Protein AF-A0A535WUE4-F1 (afdb_monomer_lite)

pLDDT: mean 91.75, std 12.82, range [36.88, 97.88]

Structure (mmCIF, N/CA/C/O backbone):
data_AF-A0A535WUE4-F1
#
_entry.id   AF-A0A535WUE4-F1
#
loop_
_atom_site.group_PDB
_atom_site.id
_atom_site.type_symbol
_atom_site.label_atom_id
_atom_site.label_alt_id
_atom_site.label_comp_id
_atom_site.label_asym_id
_atom_site.label_entity_id
_atom_site.label_seq_id
_atom_site.pdbx_PDB_ins_code
_atom_site.Cartn_x
_atom_site.Cartn_y
_atom_site.Cartn_z
_atom_site.occupancy
_atom_site.B_iso_or_equiv
_atom_site.auth_seq_id
_atom_site.auth_comp_id
_atom_site.auth_asym_id
_atom_site.auth_atom_id
_atom_site.pdbx_PDB_model_num
ATOM 1 N N . MET A 1 1 ? -7.561 12.879 6.831 1.00 89.00 1 MET A N 1
ATOM 2 C CA . MET A 1 1 ? -8.129 14.214 6.552 1.00 89.00 1 MET A CA 1
ATOM 3 C C . MET A 1 1 ? -9.527 14.230 7.114 1.00 89.00 1 MET A C 1
ATOM 5 O O . MET A 1 1 ? -10.294 13.321 6.825 1.00 89.00 1 MET A O 1
ATOM 9 N N . ASP A 1 2 ? -9.846 15.233 7.913 1.00 92.62 2 ASP A N 1
ATOM 10 C CA . ASP A 1 2 ? -11.214 15.489 8.331 1.00 92.62 2 ASP A CA 1
ATOM 11 C C . ASP A 1 2 ? -11.934 16.196 7.176 1.00 92.62 2 ASP A C 1
ATOM 13 O O . ASP A 1 2 ? -11.526 17.277 6.748 1.00 92.62 2 ASP A O 1
ATOM 17 N N . LEU A 1 3 ? -12.970 15.562 6.625 1.00 94.75 3 LEU A N 1
ATOM 18 C CA . LEU A 1 3 ? -13.687 16.082 5.455 1.00 94.75 3 LEU A CA 1
ATOM 19 C C . LEU A 1 3 ? -14.654 17.227 5.796 1.00 94.75 3 LEU A C 1
ATOM 21 O O . LEU A 1 3 ? -15.087 17.935 4.890 1.00 94.75 3 LEU A O 1
ATOM 25 N N . GLN A 1 4 ? -14.996 17.427 7.072 1.00 96.88 4 GLN A N 1
ATOM 26 C CA . GLN A 1 4 ? -15.867 18.524 7.506 1.00 96.88 4 GLN A CA 1
ATOM 27 C C . GLN A 1 4 ? -15.081 19.832 7.624 1.00 96.88 4 GLN A C 1
ATOM 29 O O . GLN A 1 4 ? -15.542 20.890 7.204 1.00 96.88 4 GLN A O 1
ATOM 34 N N . THR A 1 5 ? -13.878 19.748 8.184 1.00 97.06 5 THR A N 1
ATOM 35 C CA . THR A 1 5 ? -12.977 20.877 8.444 1.00 97.06 5 THR A CA 1
ATOM 36 C C . THR A 1 5 ? -11.901 21.034 7.372 1.00 97.06 5 THR A C 1
ATOM 38 O O . THR A 1 5 ? -11.124 21.984 7.424 1.00 97.06 5 THR A O 1
ATOM 41 N N . MET A 1 6 ? -11.830 20.103 6.414 1.00 96.25 6 MET A N 1
ATOM 42 C CA . MET A 1 6 ? -10.798 20.025 5.374 1.00 96.25 6 MET A CA 1
ATOM 43 C C . MET A 1 6 ? -9.364 20.026 5.934 1.00 96.25 6 MET A C 1
ATOM 45 O O . MET A 1 6 ? -8.429 20.496 5.287 1.00 96.25 6 MET A O 1
ATOM 49 N N . SER A 1 7 ? -9.179 19.506 7.148 1.00 96.06 7 SER A N 1
ATOM 50 C CA . SER A 1 7 ? -7.900 19.555 7.860 1.00 96.06 7 SER A CA 1
ATOM 51 C C . SER A 1 7 ? -7.155 18.224 7.788 1.00 96.06 7 SER A C 1
ATOM 53 O O . SER A 1 7 ? -7.748 17.142 7.850 1.00 96.06 7 SER A O 1
ATOM 55 N N . ILE A 1 8 ? -5.828 18.283 7.661 1.00 95.50 8 ILE A N 1
ATOM 56 C CA . ILE A 1 8 ? -4.973 17.094 7.750 1.00 95.50 8 ILE A CA 1
ATOM 57 C C . ILE A 1 8 ? -4.983 16.605 9.202 1.00 95.50 8 ILE A C 1
ATOM 59 O O . ILE A 1 8 ? -4.695 17.368 10.118 1.00 95.50 8 ILE A O 1
ATOM 63 N N . THR A 1 9 ? -5.324 15.332 9.395 1.00 94.31 9 THR A N 1
ATOM 64 C CA . THR A 1 9 ? -5.408 14.685 10.715 1.00 94.31 9 THR A CA 1
ATOM 65 C C . THR A 1 9 ? -4.163 13.867 11.042 1.00 94.31 9 THR A C 1
ATOM 67 O O . THR A 1 9 ? -3.817 13.717 12.206 1.00 94.31 9 THR A O 1
ATOM 70 N N . GLU A 1 10 ? -3.491 13.340 10.017 1.00 95.19 10 GLU A N 1
ATOM 71 C CA . GLU A 1 10 ? -2.294 12.513 10.137 1.00 95.19 10 GLU A CA 1
ATOM 72 C C . GLU A 1 10 ? -1.541 12.502 8.798 1.00 95.19 10 GLU A C 1
ATOM 74 O O . GLU A 1 10 ? -2.155 12.708 7.745 1.00 95.19 10 GLU A O 1
ATOM 79 N N . SER A 1 11 ? -0.233 12.240 8.845 1.00 95.50 11 SER A N 1
ATOM 80 C CA . SER A 1 11 ? 0.638 12.073 7.679 1.00 95.50 11 SER A CA 1
ATOM 81 C C . SER A 1 11 ? 1.531 10.850 7.875 1.00 95.50 11 SER A C 1
ATOM 83 O O . SER A 1 11 ? 2.124 10.692 8.940 1.00 95.50 11 SER A O 1
ATOM 85 N N . HIS A 1 12 ? 1.670 10.031 6.831 1.00 96.06 12 HIS A N 1
ATOM 86 C CA . HIS A 1 12 ? 2.501 8.822 6.825 1.00 96.06 12 HIS A CA 1
ATOM 87 C C . HIS A 1 12 ? 3.469 8.845 5.647 1.00 96.06 12 HIS A C 1
ATOM 89 O O . HIS A 1 12 ? 3.121 9.338 4.574 1.00 96.06 12 HIS A O 1
ATOM 95 N N . ASP A 1 13 ? 4.664 8.285 5.837 1.00 95.94 13 ASP A N 1
ATOM 96 C CA . ASP A 1 13 ? 5.579 8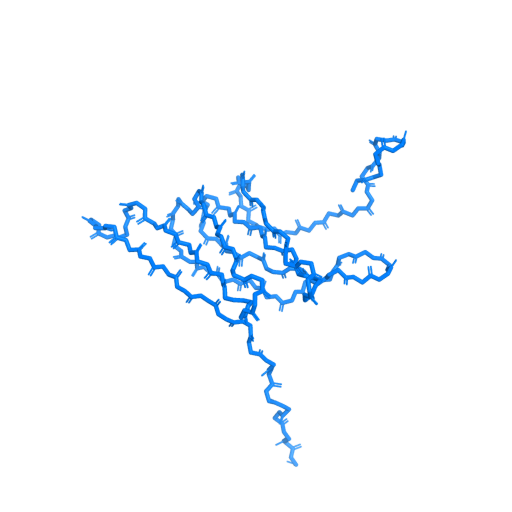.016 4.728 1.00 95.94 13 ASP A CA 1
ATOM 97 C C . ASP A 1 13 ? 5.118 6.760 3.977 1.00 95.94 13 ASP A C 1
ATOM 99 O O . ASP A 1 13 ? 5.030 5.665 4.538 1.00 95.94 13 ASP A O 1
ATOM 103 N N . VAL A 1 14 ? 4.784 6.936 2.702 1.00 96.12 14 VAL A N 1
ATOM 104 C CA . VAL A 1 14 ? 4.257 5.887 1.822 1.00 96.12 14 VAL A CA 1
ATOM 105 C C . VAL A 1 14 ? 5.061 5.755 0.527 1.00 96.12 14 VAL A C 1
ATOM 107 O O . VAL A 1 14 ? 4.632 5.063 -0.388 1.00 96.12 14 VAL A O 1
ATOM 110 N N . GLY A 1 15 ? 6.229 6.398 0.440 1.00 94.50 15 GLY A N 1
ATOM 111 C CA . GLY A 1 15 ? 6.986 6.533 -0.804 1.00 94.50 15 GLY A CA 1
ATOM 112 C C . GLY A 1 15 ? 6.691 7.828 -1.565 1.00 94.50 15 GLY A C 1
ATOM 113 O O . GLY A 1 15 ? 6.012 8.735 -1.082 1.00 94.50 15 GLY A O 1
ATOM 114 N N . THR A 1 16 ? 7.257 7.939 -2.766 1.00 95.06 16 THR A N 1
ATOM 115 C CA . THR A 1 16 ? 7.191 9.149 -3.592 1.00 95.06 16 THR A CA 1
ATOM 116 C C . THR A 1 16 ? 6.198 8.973 -4.726 1.00 95.06 16 THR A C 1
ATOM 118 O O . THR A 1 16 ? 6.247 7.968 -5.430 1.00 95.06 16 THR A O 1
ATOM 121 N N . VAL A 1 17 ? 5.383 10.002 -4.958 1.00 94.19 17 VAL A N 1
ATOM 122 C CA . VAL A 1 17 ? 4.301 9.974 -5.954 1.00 94.19 17 VAL A CA 1
ATOM 123 C C . VAL A 1 17 ? 3.310 8.827 -5.663 1.00 94.19 17 VAL A C 1
ATOM 125 O O . VAL A 1 17 ? 3.145 7.931 -6.484 1.00 94.19 17 VAL A O 1
ATOM 128 N N . PRO A 1 18 ? 2.686 8.789 -4.466 1.00 94.94 18 PRO A N 1
ATOM 129 C CA . PRO A 1 18 ? 1.569 7.885 -4.222 1.00 94.94 18 PRO A CA 1
ATOM 130 C C . PRO A 1 18 ? 0.348 8.344 -5.024 1.00 94.94 18 PRO A C 1
ATOM 132 O O . PRO A 1 18 ? -0.078 9.495 -4.910 1.00 94.94 18 PRO A O 1
ATOM 135 N N . ASP A 1 19 ? -0.218 7.446 -5.820 1.00 94.31 19 ASP A N 1
ATOM 136 C CA . ASP A 1 19 ? -1.323 7.742 -6.736 1.00 94.31 19 ASP A CA 1
ATOM 137 C C . ASP A 1 19 ? -2.491 6.749 -6.630 1.00 94.31 19 ASP A C 1
ATOM 139 O O . ASP A 1 19 ? -3.592 7.043 -7.101 1.00 94.31 19 ASP A O 1
ATOM 143 N N . VAL A 1 20 ? -2.298 5.616 -5.947 1.00 94.31 20 VAL A N 1
ATOM 144 C CA . VAL A 1 20 ? -3.342 4.610 -5.729 1.00 94.31 20 VAL A CA 1
ATOM 145 C C . VAL A 1 20 ? -3.472 4.238 -4.258 1.00 94.31 20 VAL A C 1
ATOM 147 O O . VAL A 1 20 ? -2.492 3.999 -3.552 1.00 94.31 20 VAL A O 1
ATOM 150 N N . LEU A 1 21 ? -4.724 4.125 -3.814 1.00 95.38 21 LEU A N 1
ATOM 151 C CA . LEU A 1 21 ? -5.094 3.594 -2.510 1.00 95.38 21 LEU A CA 1
ATOM 152 C C . LEU A 1 21 ? -6.241 2.588 -2.631 1.00 95.38 21 LEU A C 1
ATOM 154 O O . LEU A 1 21 ? -7.105 2.720 -3.499 1.00 95.38 21 LEU A O 1
ATOM 158 N N . VAL A 1 22 ? -6.265 1.602 -1.738 1.00 97.19 22 VAL A N 1
ATOM 159 C CA . VAL A 1 22 ? -7.366 0.641 -1.592 1.00 97.19 22 VAL A CA 1
ATOM 160 C C . VAL A 1 22 ? -7.539 0.272 -0.123 1.00 97.19 22 VAL A C 1
ATOM 162 O O . VAL A 1 22 ? -6.561 0.091 0.599 1.00 97.19 22 VAL A O 1
ATOM 165 N N . PHE A 1 23 ? -8.788 0.174 0.329 1.00 97.56 23 PHE A N 1
ATOM 166 C CA . PHE A 1 23 ? -9.120 -0.138 1.717 1.00 97.56 23 PHE A CA 1
ATOM 167 C C . PHE A 1 23 ? -9.794 -1.511 1.826 1.00 97.56 23 PHE A C 1
ATOM 169 O O . PHE A 1 23 ? -10.877 -1.719 1.280 1.00 97.56 23 PHE A O 1
ATOM 176 N N . ASP A 1 24 ? -9.160 -2.436 2.548 1.00 97.62 24 ASP A N 1
ATOM 177 C CA . ASP A 1 24 ? -9.734 -3.715 2.972 1.00 97.62 24 ASP A CA 1
ATOM 178 C C . ASP A 1 24 ? -10.532 -3.498 4.263 1.00 97.62 24 ASP A C 1
ATOM 180 O O . ASP A 1 24 ? -9.981 -3.537 5.366 1.00 97.62 24 ASP A O 1
ATOM 184 N N . ALA A 1 25 ? -11.833 -3.232 4.128 1.00 96.94 25 ALA A N 1
ATOM 185 C CA . ALA A 1 25 ? -12.703 -2.938 5.266 1.00 96.94 25 ALA A CA 1
ATOM 186 C C . ALA A 1 25 ? -12.828 -4.101 6.277 1.00 96.94 25 ALA A C 1
ATOM 188 O O . ALA A 1 25 ? -12.713 -3.829 7.473 1.00 96.94 25 ALA A O 1
ATOM 189 N N . PRO A 1 26 ? -13.006 -5.378 5.867 1.00 96.44 26 PRO A N 1
ATOM 190 C CA . PRO A 1 26 ? -12.999 -6.511 6.797 1.00 96.44 26 PRO A CA 1
ATOM 191 C C . PRO A 1 26 ? -11.766 -6.590 7.704 1.00 96.44 26 PRO A C 1
ATOM 193 O O . PRO A 1 26 ? -11.896 -6.949 8.875 1.00 96.44 26 PRO A O 1
ATOM 196 N N . ARG A 1 27 ? -10.579 -6.251 7.184 1.00 96.38 27 ARG A N 1
ATOM 197 C CA . ARG A 1 27 ? -9.320 -6.266 7.956 1.00 96.38 27 ARG A CA 1
ATOM 198 C C . ARG A 1 27 ? -8.933 -4.905 8.521 1.00 96.38 27 ARG A C 1
ATOM 200 O O . ARG A 1 27 ? -7.973 -4.841 9.283 1.00 96.38 27 ARG A O 1
ATOM 207 N N . ARG A 1 28 ? -9.663 -3.844 8.164 1.00 97.50 28 ARG A N 1
ATOM 208 C CA . ARG A 1 28 ? -9.339 -2.445 8.472 1.00 97.50 28 ARG A CA 1
ATOM 209 C C . ARG A 1 28 ? -7.915 -2.090 8.032 1.00 97.50 28 ARG A C 1
ATOM 211 O O . ARG A 1 28 ? -7.148 -1.522 8.797 1.00 97.50 28 ARG A O 1
ATOM 218 N N . VAL A 1 29 ? -7.535 -2.449 6.803 1.00 97.81 29 VAL A N 1
ATOM 219 C CA . VAL A 1 29 ? -6.194 -2.156 6.261 1.00 97.81 29 VAL A CA 1
ATOM 220 C C . VAL A 1 29 ? -6.291 -1.251 5.041 1.00 97.81 29 VAL A C 1
ATOM 222 O O . VAL A 1 29 ? -6.953 -1.576 4.059 1.00 97.81 29 VAL A O 1
ATOM 225 N N . LEU A 1 30 ? -5.581 -0.128 5.081 1.00 97.44 30 LEU A N 1
ATOM 226 C CA . LEU A 1 30 ? -5.354 0.755 3.946 1.00 97.44 30 LEU A CA 1
ATOM 227 C C . LEU A 1 30 ? -4.034 0.387 3.269 1.00 97.44 30 LEU A C 1
ATOM 229 O O . LEU A 1 30 ? -2.969 0.488 3.877 1.00 97.44 30 LEU A O 1
ATOM 233 N N . PHE A 1 31 ? -4.098 0.011 1.999 1.00 97.81 31 PHE A N 1
ATOM 234 C CA . PHE A 1 31 ? -2.927 -0.127 1.145 1.00 97.81 31 PHE A CA 1
ATOM 235 C C . PHE A 1 31 ? -2.744 1.139 0.309 1.00 97.81 31 PHE A C 1
ATOM 237 O O . PHE A 1 31 ? -3.702 1.641 -0.280 1.00 97.81 31 PHE A O 1
ATOM 244 N N . VAL A 1 32 ? -1.511 1.631 0.236 1.00 97.44 32 VAL A N 1
ATOM 245 C CA . VAL A 1 32 ? -1.106 2.770 -0.593 1.00 97.44 32 VAL A CA 1
ATOM 246 C C . VAL A 1 32 ? 0.057 2.329 -1.466 1.00 97.44 32 VAL A C 1
ATOM 248 O O . VAL A 1 32 ? 1.072 1.866 -0.943 1.00 97.44 32 VAL A O 1
ATOM 251 N N . ALA A 1 33 ? -0.099 2.443 -2.781 1.00 96.62 33 ALA A N 1
ATOM 252 C CA . ALA A 1 33 ? 0.962 2.171 -3.740 1.00 96.62 33 ALA A CA 1
ATOM 253 C C . ALA A 1 33 ? 1.585 3.490 -4.207 1.00 96.62 33 ALA A C 1
ATOM 255 O O . ALA A 1 33 ? 0.881 4.485 -4.397 1.00 96.62 33 ALA A O 1
ATOM 256 N N . ALA A 1 34 ? 2.904 3.489 -4.373 1.00 95.25 34 ALA A N 1
ATOM 257 C CA . ALA A 1 34 ? 3.640 4.627 -4.898 1.00 95.25 34 ALA A CA 1
ATOM 258 C C . ALA A 1 34 ? 4.436 4.249 -6.146 1.00 95.25 34 ALA A C 1
ATOM 260 O O . ALA A 1 34 ? 4.945 3.132 -6.272 1.00 95.25 34 ALA A O 1
ATOM 261 N N . GLU A 1 35 ? 4.584 5.201 -7.067 1.00 91.44 35 GLU A N 1
ATOM 262 C CA . GLU A 1 35 ? 5.246 4.966 -8.355 1.00 91.44 35 GLU A CA 1
ATOM 263 C C . GLU A 1 35 ? 6.713 4.549 -8.209 1.00 91.44 35 GLU A C 1
ATOM 265 O O . GLU A 1 35 ? 7.228 3.778 -9.024 1.00 91.44 35 GLU A O 1
ATOM 270 N N . ASN A 1 36 ? 7.395 4.996 -7.147 1.00 92.62 36 ASN A N 1
ATOM 271 C CA . ASN A 1 36 ? 8.764 4.561 -6.858 1.00 92.62 36 ASN A CA 1
ATOM 272 C C . ASN A 1 36 ? 8.866 3.121 -6.332 1.00 92.62 36 ASN A C 1
ATOM 274 O O . ASN A 1 36 ? 9.972 2.659 -6.061 1.00 92.62 36 ASN A O 1
ATOM 278 N N . GLY A 1 37 ? 7.737 2.426 -6.210 1.00 92.62 37 GLY A N 1
ATOM 279 C CA . GLY A 1 37 ? 7.638 0.992 -6.000 1.00 92.62 37 GLY A CA 1
ATOM 280 C C . GLY A 1 37 ? 7.184 0.468 -4.637 1.00 92.62 37 GLY A C 1
ATOM 281 O O . GLY A 1 37 ? 6.776 -0.691 -4.606 1.00 92.62 37 GLY A O 1
ATOM 282 N N . PRO A 1 38 ? 7.186 1.202 -3.508 1.00 96.12 38 PRO A N 1
ATOM 283 C CA . PRO A 1 38 ? 6.665 0.647 -2.270 1.00 96.12 38 PRO A CA 1
ATOM 284 C C . PRO A 1 38 ? 5.135 0.510 -2.311 1.00 96.12 38 PRO A C 1
ATOM 286 O O . PRO A 1 38 ? 4.412 1.407 -2.742 1.00 96.12 38 PRO A O 1
ATOM 289 N N . LEU A 1 39 ? 4.654 -0.614 -1.784 1.00 97.25 39 LEU A N 1
ATOM 290 C CA . LEU A 1 39 ? 3.296 -0.798 -1.289 1.00 97.25 39 LEU A CA 1
ATOM 291 C C . LEU A 1 39 ? 3.337 -0.705 0.242 1.00 97.25 39 LEU A C 1
ATOM 293 O O . LEU A 1 39 ? 3.953 -1.548 0.906 1.00 97.25 39 LEU A O 1
ATOM 297 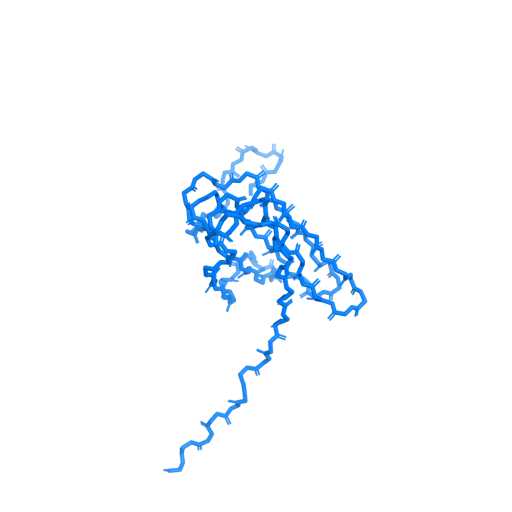N N . THR A 1 40 ? 2.688 0.310 0.804 1.00 97.50 40 THR A N 1
ATOM 298 C CA . THR A 1 40 ? 2.544 0.500 2.252 1.00 97.50 40 THR A CA 1
ATOM 299 C C . THR A 1 40 ? 1.184 -0.004 2.713 1.00 97.50 40 THR A C 1
ATOM 301 O O . THR A 1 40 ? 0.164 0.387 2.160 1.00 97.50 40 THR A O 1
ATOM 304 N N . ALA A 1 41 ? 1.166 -0.830 3.756 1.00 97.62 41 ALA A N 1
ATOM 305 C CA . ALA A 1 41 ? -0.030 -1.232 4.482 1.00 97.62 41 ALA A CA 1
ATOM 306 C C . ALA A 1 41 ? -0.104 -0.476 5.816 1.00 97.62 41 ALA A C 1
ATOM 308 O O . ALA A 1 41 ? 0.843 -0.499 6.611 1.00 97.62 41 ALA A O 1
ATOM 309 N N . LEU A 1 42 ? -1.241 0.165 6.070 1.00 97.69 42 LEU A N 1
ATOM 310 C CA . LEU A 1 42 ? -1.566 0.882 7.297 1.00 97.69 42 LEU A CA 1
ATOM 311 C C . LEU A 1 42 ? -2.809 0.236 7.921 1.00 97.69 42 LEU A C 1
ATOM 313 O O . LEU A 1 42 ? -3.819 0.064 7.246 1.00 97.69 42 LEU A O 1
ATOM 317 N N . SER A 1 43 ? -2.745 -0.121 9.198 1.00 97.44 43 SER A N 1
ATOM 318 C CA . SER A 1 43 ? -3.901 -0.586 9.966 1.00 97.44 43 SER A CA 1
ATOM 319 C C . SER A 1 43 ? -4.728 0.610 10.430 1.00 97.44 43 SER A C 1
ATOM 321 O O . SER A 1 43 ? -4.180 1.543 11.012 1.00 97.44 43 SER A O 1
ATOM 323 N N . GLU A 1 44 ? -6.031 0.596 10.181 1.00 97.50 44 GLU A N 1
ATOM 324 C CA . GLU A 1 44 ? -6.976 1.555 10.739 1.00 97.50 44 GLU A CA 1
ATOM 325 C C . GLU A 1 44 ? -7.397 1.103 12.141 1.00 97.50 44 GLU A C 1
ATOM 327 O O . GLU A 1 44 ? -7.923 0.009 12.356 1.00 97.50 44 GLU A O 1
ATOM 332 N N . THR A 1 45 ? -7.169 1.984 13.107 1.00 95.62 45 THR A N 1
ATOM 333 C CA . THR A 1 45 ? -7.637 1.874 14.483 1.00 95.62 45 THR A CA 1
ATOM 334 C C . THR A 1 45 ? -8.666 2.965 14.754 1.00 95.62 45 THR A C 1
ATOM 336 O O . THR A 1 45 ? -8.868 3.876 13.952 1.00 95.62 45 THR A O 1
ATOM 339 N N . ASP A 1 46 ? -9.314 2.909 15.912 1.00 93.81 46 ASP A N 1
ATOM 340 C CA . ASP A 1 46 ? -10.319 3.914 16.283 1.00 93.81 46 ASP 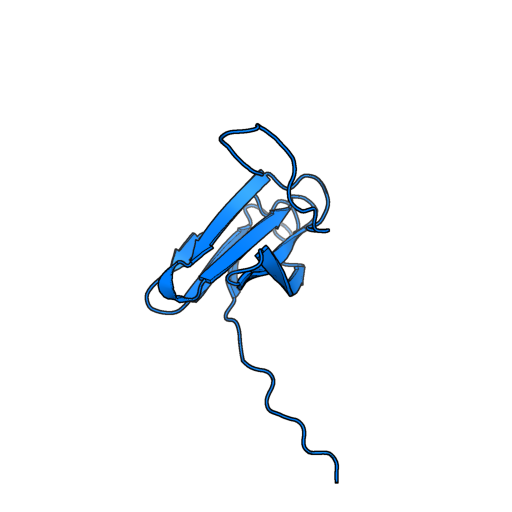A CA 1
ATOM 341 C C . ASP A 1 46 ? -9.715 5.323 16.472 1.00 93.81 46 ASP A C 1
ATOM 343 O O . ASP A 1 46 ? -10.429 6.319 16.401 1.00 93.81 46 ASP A O 1
ATOM 347 N N . ASP A 1 47 ? -8.389 5.400 16.638 1.00 92.50 47 ASP A N 1
ATOM 348 C CA . ASP A 1 47 ? -7.625 6.637 16.838 1.00 92.50 47 ASP A CA 1
ATOM 349 C C . ASP A 1 47 ? -6.865 7.119 15.583 1.00 92.50 47 ASP A C 1
ATOM 351 O O . ASP A 1 47 ? -6.171 8.135 15.651 1.00 92.50 47 ASP A O 1
ATOM 355 N N . GLY A 1 48 ? -6.931 6.402 14.452 1.00 94.50 48 GLY A N 1
ATOM 356 C CA . GLY A 1 48 ? -6.225 6.778 13.219 1.00 94.50 48 GLY A CA 1
ATOM 357 C C . GLY A 1 48 ? -5.546 5.612 12.503 1.00 94.50 48 GLY A C 1
ATOM 358 O O . GLY A 1 48 ? -5.990 4.471 12.593 1.00 94.50 48 GLY A O 1
ATOM 359 N N . LEU A 1 49 ? -4.475 5.890 11.756 1.00 96.62 49 LEU A N 1
ATOM 360 C CA . LEU A 1 49 ? -3.747 4.880 10.987 1.00 96.62 49 LEU A CA 1
ATOM 361 C C . LEU A 1 49 ? -2.429 4.505 11.679 1.00 96.62 49 LEU A C 1
ATOM 363 O O . LEU A 1 49 ? -1.714 5.337 12.229 1.00 96.62 49 LEU A O 1
ATOM 367 N N . ARG A 1 50 ? -2.065 3.225 11.632 1.00 96.44 50 ARG A N 1
ATOM 368 C CA . ARG A 1 50 ? -0.813 2.695 12.185 1.00 96.44 50 ARG A CA 1
ATOM 369 C C . ARG A 1 50 ? -0.026 1.959 11.104 1.00 96.44 50 ARG A C 1
ATOM 371 O O . ARG A 1 50 ? -0.597 1.087 10.453 1.00 96.44 50 ARG A O 1
ATOM 378 N N . PRO A 1 51 ? 1.274 2.241 10.919 1.00 95.75 51 PRO A N 1
ATOM 379 C CA . PRO A 1 51 ? 2.102 1.476 9.995 1.00 95.75 51 PRO A CA 1
ATOM 380 C C . PRO A 1 51 ? 2.089 -0.016 10.330 1.00 95.75 51 PRO A C 1
ATOM 382 O O . PRO A 1 51 ? 2.355 -0.398 11.468 1.00 95.75 51 PRO A O 1
ATOM 385 N N . LEU A 1 52 ? 1.779 -0.850 9.337 1.00 95.75 52 LEU A N 1
ATOM 386 C CA . LEU A 1 52 ? 1.744 -2.304 9.483 1.00 95.75 52 LEU A CA 1
ATOM 387 C C . LEU A 1 52 ? 2.900 -2.963 8.729 1.00 95.75 52 LEU A C 1
ATOM 389 O O . LEU A 1 52 ? 3.618 -3.793 9.282 1.00 95.75 52 LEU A O 1
ATOM 393 N N . ALA A 1 53 ? 3.088 -2.592 7.465 1.00 95.94 53 ALA A N 1
ATOM 394 C CA . ALA A 1 53 ? 4.173 -3.093 6.633 1.00 95.94 53 ALA A CA 1
ATOM 395 C C . ALA A 1 53 ? 4.455 -2.139 5.471 1.00 95.94 53 ALA A C 1
ATOM 397 O O . ALA A 1 53 ? 3.579 -1.403 5.030 1.00 95.94 53 ALA A O 1
ATOM 398 N N . GLN A 1 54 ? 5.665 -2.208 4.926 1.00 96.12 54 GLN A N 1
ATOM 399 C CA . GLN A 1 54 ? 6.011 -1.581 3.656 1.00 96.12 54 GLN A CA 1
ATOM 400 C C . GLN A 1 54 ? 6.930 -2.526 2.888 1.00 96.12 54 GLN A C 1
ATOM 402 O O . GLN A 1 54 ? 7.875 -3.086 3.455 1.00 96.12 54 GLN A O 1
ATOM 407 N N . ARG A 1 55 ? 6.631 -2.756 1.611 1.00 95.94 55 ARG A N 1
ATOM 408 C CA . ARG A 1 55 ? 7.410 -3.644 0.743 1.00 95.94 55 ARG A CA 1
ATOM 409 C C . ARG A 1 55 ? 7.573 -3.019 -0.629 1.00 95.94 55 ARG A C 1
ATOM 411 O O . ARG A 1 55 ? 6.596 -2.555 -1.196 1.00 95.94 55 ARG A O 1
ATOM 418 N N . ASP A 1 56 ? 8.790 -3.051 -1.159 1.00 95.81 56 ASP A N 1
ATOM 419 C CA . ASP A 1 56 ? 9.032 -2.724 -2.563 1.00 95.81 56 ASP A CA 1
ATOM 420 C C . ASP A 1 56 ? 8.432 -3.828 -3.441 1.00 95.81 56 ASP A C 1
ATOM 422 O O . ASP A 1 56 ? 8.853 -4.989 -3.380 1.00 95.81 56 ASP A O 1
ATOM 426 N N . VAL A 1 57 ? 7.401 -3.475 -4.204 1.00 95.62 57 VAL A N 1
ATOM 427 C CA . VAL A 1 57 ? 6.732 -4.376 -5.146 1.00 95.62 57 VAL A CA 1
ATOM 428 C C . VAL A 1 57 ? 7.287 -4.232 -6.561 1.00 95.62 57 VAL A C 1
ATOM 430 O O . VAL A 1 57 ? 7.061 -5.125 -7.377 1.00 95.62 57 VAL A O 1
ATOM 433 N N . GLY A 1 58 ? 8.086 -3.197 -6.827 1.00 94.62 58 GLY A N 1
ATOM 434 C CA . GLY A 1 58 ? 8.668 -2.872 -8.124 1.00 94.62 58 GLY A CA 1
ATOM 435 C C . GLY A 1 58 ? 8.170 -1.534 -8.683 1.00 94.62 58 GLY A C 1
ATOM 436 O O . GLY A 1 58 ? 7.147 -1.018 -8.243 1.00 94.62 58 GLY A O 1
ATOM 437 N N . PRO A 1 59 ? 8.878 -0.965 -9.672 1.00 92.69 59 PRO A N 1
ATOM 438 C CA . PRO A 1 59 ? 8.599 0.375 -10.185 1.00 92.69 59 PRO A CA 1
ATOM 439 C C . PRO A 1 59 ? 7.233 0.473 -10.873 1.00 92.69 59 PRO A C 1
ATOM 441 O O . PRO A 1 59 ? 6.759 -0.499 -11.465 1.00 92.69 59 PRO A O 1
ATOM 444 N N . ASN A 1 60 ? 6.668 1.684 -10.895 1.00 90.25 60 ASN A N 1
ATOM 445 C CA . ASN A 1 60 ? 5.416 2.019 -11.581 1.00 90.25 60 ASN A CA 1
ATOM 446 C C . ASN A 1 60 ? 4.228 1.163 -11.104 1.00 90.25 60 ASN A C 1
ATOM 448 O O . ASN A 1 60 ? 3.448 0.655 -11.914 1.00 90.25 60 ASN A O 1
ATOM 452 N N . ALA A 1 61 ? 4.099 0.986 -9.787 1.00 88.88 61 ALA A N 1
ATOM 453 C CA . ALA A 1 61 ? 2.993 0.275 -9.148 1.00 88.88 61 ALA A CA 1
ATOM 454 C C . ALA A 1 61 ? 1.683 1.100 -9.160 1.00 88.88 61 ALA A C 1
ATOM 456 O O . ALA A 1 61 ? 1.102 1.379 -8.120 1.00 88.88 61 ALA A O 1
ATOM 457 N N . HIS A 1 62 ? 1.198 1.466 -10.349 1.00 89.88 62 HIS A N 1
ATOM 458 C CA . HIS A 1 62 ? 0.024 2.330 -10.573 1.00 89.88 62 HIS A CA 1
ATOM 459 C C . HIS A 1 62 ? -1.335 1.646 -10.361 1.00 89.88 62 HIS A C 1
ATOM 461 O O . HIS A 1 62 ? -2.370 2.128 -10.824 1.00 89.88 62 HIS A O 1
ATOM 467 N N . ALA A 1 63 ? -1.362 0.462 -9.764 1.00 92.00 63 ALA A N 1
ATOM 468 C CA . ALA A 1 63 ? -2.599 -0.253 -9.509 1.00 92.00 63 ALA A CA 1
ATOM 469 C C . ALA A 1 63 ? -2.410 -1.224 -8.353 1.00 92.00 63 ALA A C 1
ATOM 471 O O . ALA A 1 63 ? -1.404 -1.925 -8.258 1.00 92.00 63 ALA A O 1
ATOM 472 N N . VAL A 1 64 ? -3.430 -1.308 -7.509 1.00 95.75 64 VAL A N 1
ATOM 473 C CA . VAL A 1 64 ? -3.550 -2.342 -6.492 1.00 95.75 64 VAL A CA 1
ATOM 474 C C . VAL A 1 64 ? -5.020 -2.721 -6.357 1.00 95.75 64 VAL A C 1
ATOM 476 O O . VAL A 1 64 ? -5.901 -1.862 -6.375 1.00 95.75 64 VAL A O 1
ATOM 479 N N . ALA A 1 65 ? -5.283 -4.016 -6.246 1.00 97.12 65 ALA A N 1
ATOM 480 C CA . ALA A 1 65 ? -6.588 -4.559 -5.89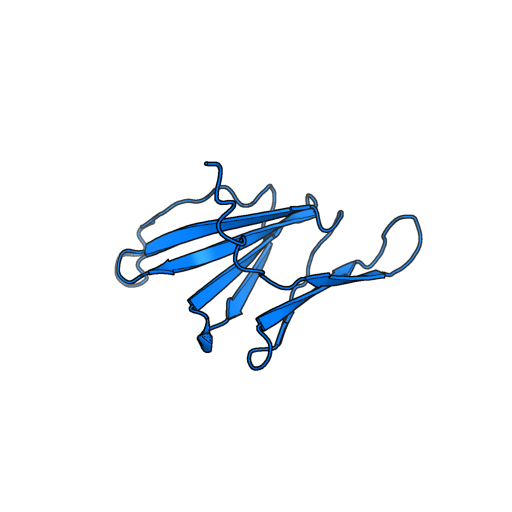8 1.00 97.12 65 ALA A CA 1
ATOM 481 C C . ALA A 1 65 ? -6.445 -5.436 -4.65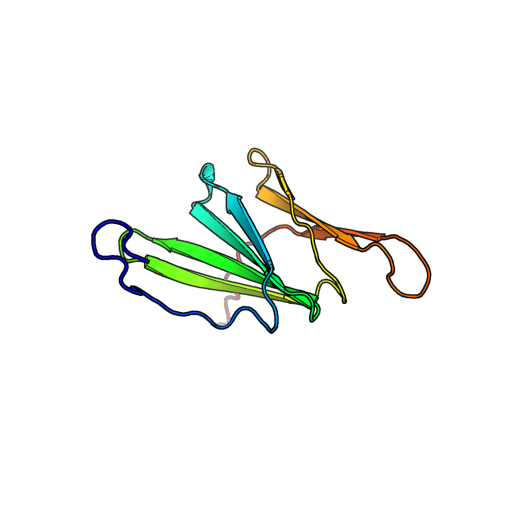6 1.00 97.12 65 ALA A C 1
ATOM 483 O O . ALA A 1 65 ? -5.411 -6.072 -4.476 1.00 97.12 65 ALA A O 1
ATOM 484 N N . VAL A 1 66 ? -7.474 -5.484 -3.816 1.00 97.88 66 VAL A N 1
ATOM 485 C CA . VAL A 1 66 ? -7.520 -6.401 -2.674 1.00 97.88 66 VAL A CA 1
ATOM 486 C C . VAL A 1 66 ? -8.742 -7.286 -2.812 1.00 97.88 66 VAL A C 1
ATOM 488 O O . VAL A 1 66 ? -9.834 -6.795 -3.097 1.00 97.88 66 VAL A O 1
ATOM 491 N N . ASP A 1 67 ? -8.552 -8.583 -2.610 1.00 97.56 67 ASP A N 1
ATOM 492 C CA . ASP A 1 67 ? -9.655 -9.507 -2.394 1.00 97.56 67 ASP A CA 1
ATOM 493 C C . ASP A 1 67 ? -10.119 -9.392 -0.928 1.00 97.56 67 ASP A C 1
ATOM 495 O O . ASP A 1 67 ? -9.356 -9.747 -0.028 1.00 97.56 67 ASP A O 1
ATOM 499 N N . PRO A 1 68 ? -11.341 -8.901 -0.649 1.00 94.38 68 PRO A N 1
ATOM 500 C CA . PRO A 1 68 ? -11.817 -8.727 0.721 1.00 94.38 68 PRO A CA 1
ATOM 501 C C . PRO A 1 68 ? -12.035 -10.058 1.458 1.00 94.38 68 PRO A C 1
ATOM 503 O O . PRO A 1 68 ? -11.993 -10.081 2.691 1.00 94.38 68 PRO A O 1
ATOM 506 N N . GLU A 1 69 ? -12.237 -11.175 0.751 1.00 96.69 69 GLU A N 1
ATOM 507 C CA . GLU A 1 69 ? -12.423 -12.486 1.379 1.00 96.69 69 GLU A CA 1
ATOM 508 C C . GLU A 1 69 ? -11.095 -13.002 1.943 1.00 96.69 69 GLU A C 1
ATOM 510 O O . GLU A 1 69 ? -11.019 -13.392 3.112 1.00 96.69 69 GLU A O 1
ATOM 515 N N . THR A 1 70 ? -10.014 -12.924 1.163 1.00 95.81 70 THR A N 1
ATOM 516 C CA . THR A 1 70 ? -8.694 -13.471 1.533 1.00 95.81 70 THR A CA 1
ATOM 517 C C . THR A 1 70 ? -7.737 -12.442 2.136 1.00 95.81 70 THR A C 1
ATOM 519 O O . THR A 1 70 ? -6.888 -12.794 2.957 1.00 95.81 70 THR A O 1
ATOM 522 N N . GLY A 1 71 ? -7.903 -11.161 1.811 1.00 96.00 71 GLY A N 1
ATOM 523 C CA . GLY A 1 71 ? -7.000 -10.068 2.189 1.00 96.00 71 GLY A CA 1
ATOM 524 C C . GLY A 1 71 ? -5.736 -10.016 1.344 1.00 96.00 71 GLY A C 1
ATOM 525 O O . GLY A 1 71 ? -4.761 -9.370 1.730 1.00 96.00 71 GLY A O 1
ATOM 526 N N . HIS A 1 72 ? -5.715 -10.739 0.225 1.00 97.62 72 HIS A N 1
ATOM 527 C CA . HIS A 1 72 ? -4.591 -10.735 -0.692 1.00 97.62 72 HIS A CA 1
ATOM 528 C C . HIS A 1 72 ? -4.616 -9.456 -1.526 1.00 97.62 72 HIS A C 1
ATOM 530 O O . HIS A 1 72 ? -5.641 -9.098 -2.110 1.00 97.62 72 HIS A O 1
ATOM 536 N N . ALA A 1 73 ? -3.474 -8.774 -1.581 1.00 97.50 73 ALA A N 1
ATOM 537 C CA . ALA A 1 73 ? -3.256 -7.609 -2.420 1.00 97.50 73 ALA A CA 1
ATOM 538 C C . ALA A 1 73 ? -2.569 -8.023 -3.725 1.00 97.50 73 ALA A C 1
ATOM 540 O O . ALA A 1 73 ? -1.558 -8.726 -3.722 1.00 97.50 73 ALA A O 1
ATOM 541 N N . TYR A 1 74 ? -3.096 -7.542 -4.842 1.00 97.56 74 TYR A N 1
ATOM 542 C CA . TYR A 1 74 ? -2.631 -7.830 -6.188 1.00 97.56 74 TYR A CA 1
ATOM 543 C C . TYR A 1 74 ? -2.117 -6.550 -6.836 1.00 97.56 74 TYR A C 1
ATOM 545 O O . TYR A 1 74 ? -2.870 -5.591 -7.000 1.00 97.56 74 TYR A O 1
ATOM 553 N N . VAL A 1 75 ? -0.842 -6.544 -7.224 1.00 97.31 75 VAL A N 1
ATOM 554 C CA . VAL A 1 75 ? -0.174 -5.399 -7.857 1.00 97.31 75 VAL A CA 1
ATOM 555 C C . VAL A 1 75 ? 0.292 -5.807 -9.256 1.00 97.31 75 VAL A C 1
ATOM 557 O O . VAL A 1 75 ? 1.289 -6.529 -9.388 1.00 97.31 75 VAL A O 1
ATOM 560 N N . PRO A 1 76 ? -0.422 -5.403 -10.320 1.00 96.06 76 PRO A N 1
ATOM 561 C CA . PRO A 1 76 ? 0.051 -5.598 -11.678 1.00 96.06 76 PRO A CA 1
ATOM 562 C C . PRO A 1 76 ? 1.132 -4.564 -12.012 1.00 96.06 76 PRO A C 1
ATOM 564 O O . PRO A 1 76 ? 0.933 -3.359 -11.888 1.00 96.06 76 PRO A O 1
ATOM 567 N N . LEU A 1 77 ? 2.271 -5.046 -12.495 1.00 95.50 77 LEU A N 1
ATOM 568 C CA . LEU A 1 77 ? 3.369 -4.238 -13.007 1.00 95.50 77 LEU A CA 1
ATOM 569 C C . LEU A 1 77 ? 3.402 -4.389 -14.522 1.00 95.50 77 LEU A C 1
ATOM 571 O O . LEU A 1 77 ? 3.630 -5.485 -15.040 1.00 95.50 77 LEU A O 1
ATOM 575 N N . ALA A 1 78 ? 3.196 -3.289 -15.242 1.00 93.25 78 ALA A N 1
ATOM 576 C CA . ALA A 1 78 ? 3.173 -3.308 -16.704 1.00 93.25 78 ALA A CA 1
ATOM 577 C C . ALA A 1 78 ? 4.538 -3.679 -17.311 1.00 93.25 78 ALA A C 1
ATOM 579 O O . ALA A 1 78 ? 4.601 -4.281 -18.383 1.00 93.25 78 ALA A O 1
ATOM 580 N N . ASN A 1 79 ? 5.630 -3.327 -16.626 1.00 91.88 79 ASN A N 1
ATOM 581 C CA . ASN A 1 79 ? 6.989 -3.630 -17.052 1.00 91.88 79 ASN A CA 1
ATOM 582 C C . ASN A 1 79 ? 7.911 -3.832 -15.843 1.00 91.88 79 ASN A C 1
ATOM 584 O O . ASN A 1 79 ? 8.359 -2.872 -15.220 1.00 91.88 79 ASN A O 1
ATOM 588 N N . PHE A 1 80 ? 8.243 -5.087 -15.562 1.00 93.62 80 PHE A N 1
ATOM 589 C CA . PHE A 1 80 ? 9.254 -5.477 -14.593 1.00 93.62 80 PHE A CA 1
ATOM 590 C C . PHE A 1 80 ? 10.354 -6.260 -15.312 1.00 93.62 80 PHE A C 1
ATOM 592 O O . PHE A 1 80 ? 10.196 -7.437 -15.632 1.00 93.62 80 PHE A O 1
ATOM 599 N N . GLY A 1 81 ? 11.468 -5.594 -15.625 1.00 92.25 81 GLY A N 1
ATOM 600 C CA . GLY A 1 81 ? 12.568 -6.225 -16.362 1.00 92.25 81 GLY A CA 1
ATOM 601 C C . GLY A 1 81 ? 12.209 -6.627 -17.800 1.00 92.25 81 GLY A C 1
ATOM 602 O O . GLY A 1 81 ? 12.698 -7.641 -18.289 1.00 92.25 81 GLY A O 1
ATOM 603 N N . GLY A 1 82 ? 11.349 -5.857 -18.476 1.00 95.69 82 GLY A N 1
ATOM 604 C CA . GLY A 1 82 ? 10.971 -6.057 -19.880 1.00 95.69 82 GLY A CA 1
ATOM 605 C C . GLY A 1 82 ? 9.704 -6.885 -20.104 1.00 95.69 82 GLY A C 1
ATOM 606 O O . GLY A 1 82 ? 9.382 -7.185 -21.250 1.00 95.69 82 GLY A O 1
ATOM 607 N N . GLN A 1 83 ? 8.986 -7.263 -19.045 1.00 96.38 83 GLN A N 1
ATOM 608 C CA . GLN A 1 83 ? 7.782 -8.093 -19.140 1.00 96.38 83 GLN A CA 1
ATOM 609 C C . GLN A 1 83 ? 6.728 -7.705 -18.092 1.00 96.38 83 GLN A C 1
A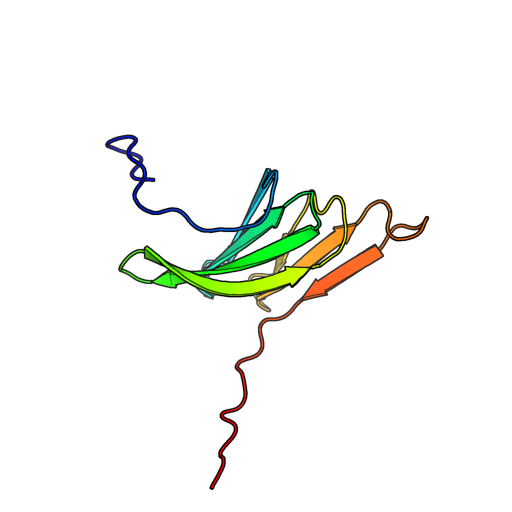TOM 611 O O . GLN A 1 83 ? 7.097 -7.213 -17.022 1.00 96.38 83 GLN A O 1
ATOM 616 N N . PRO A 1 84 ? 5.432 -7.929 -18.365 1.00 96.44 84 PRO A N 1
ATOM 617 C CA . PRO A 1 84 ? 4.386 -7.724 -17.374 1.00 96.44 84 PRO A CA 1
ATOM 618 C C . PRO A 1 84 ? 4.438 -8.806 -16.290 1.00 96.44 84 PRO A C 1
ATOM 620 O O . PRO A 1 84 ? 4.649 -9.984 -16.580 1.00 96.44 84 PRO A O 1
ATOM 623 N N . VAL A 1 85 ? 4.219 -8.411 -15.037 1.00 97.25 85 VAL A N 1
ATOM 624 C CA . VAL A 1 85 ? 4.209 -9.308 -13.872 1.00 97.25 85 VAL A CA 1
ATOM 625 C C . VAL A 1 85 ? 3.032 -8.954 -12.972 1.00 97.25 85 VAL A C 1
ATOM 627 O O . VAL A 1 85 ? 2.760 -7.781 -12.748 1.00 97.25 85 VAL A O 1
ATOM 630 N N . LEU A 1 86 ? 2.365 -9.961 -12.408 1.00 97.31 86 LEU A N 1
ATOM 631 C CA . LEU A 1 86 ? 1.431 -9.778 -11.299 1.00 97.31 86 LEU A CA 1
ATOM 632 C C . LEU A 1 86 ? 2.112 -10.212 -10.000 1.00 97.31 86 LEU A C 1
ATOM 634 O O . LEU A 1 86 ? 2.613 -11.334 -9.905 1.00 97.31 86 LEU A O 1
ATOM 638 N N . ARG A 1 87 ? 2.148 -9.325 -9.007 1.00 97.00 87 ARG A N 1
ATOM 639 C CA . ARG A 1 87 ? 2.554 -9.657 -7.638 1.00 97.00 87 ARG A CA 1
ATOM 640 C C . ARG A 1 87 ? 1.309 -9.898 -6.798 1.00 97.00 87 ARG A C 1
ATOM 642 O O . ARG A 1 87 ? 0.364 -9.122 -6.873 1.00 97.00 87 ARG A O 1
ATOM 649 N N . GLU A 1 88 ? 1.350 -10.939 -5.985 1.00 97.44 88 GLU A N 1
ATOM 650 C CA . GLU A 1 88 ? 0.368 -11.219 -4.942 1.00 97.44 88 GLU A CA 1
ATOM 651 C C . GLU A 1 88 ? 1.067 -11.090 -3.587 1.00 97.44 88 GLU A C 1
ATOM 653 O O . GLU A 1 88 ? 2.179 -11.594 -3.407 1.00 97.44 88 GLU A O 1
ATOM 658 N N . LEU A 1 89 ? 0.443 -10.378 -2.653 1.00 96.62 89 LEU A N 1
ATOM 659 C CA . LEU A 1 89 ? 0.947 -10.150 -1.308 1.00 96.62 89 LEU A CA 1
ATOM 660 C C . LEU A 1 89 ? -0.127 -10.514 -0.288 1.00 96.62 89 LEU A C 1
ATOM 662 O O . LEU A 1 89 ? -1.280 -10.121 -0.423 1.00 96.62 89 LEU A O 1
ATOM 666 N N . SER A 1 90 ? 0.281 -11.195 0.775 1.00 95.25 90 SER A N 1
ATOM 667 C CA . SER A 1 90 ? -0.564 -11.492 1.930 1.00 95.25 90 SER A CA 1
ATOM 668 C C . SER A 1 90 ? 0.109 -10.979 3.197 1.00 95.25 90 SER A C 1
ATOM 670 O O . SER A 1 90 ? 1.314 -11.172 3.388 1.00 95.25 90 SER A O 1
ATOM 672 N N . LEU A 1 91 ? -0.663 -10.369 4.091 1.00 92.56 91 LEU A N 1
ATOM 673 C CA . LEU A 1 91 ? -0.183 -10.042 5.428 1.00 92.56 91 LEU A CA 1
ATOM 674 C C . LEU A 1 91 ? -0.152 -11.318 6.272 1.00 92.56 91 LEU A C 1
ATOM 676 O O . LEU A 1 91 ? -1.181 -11.943 6.508 1.00 92.56 91 LEU A O 1
ATOM 680 N N . SER A 1 92 ? 1.032 -11.696 6.740 1.00 85.81 92 SER A N 1
ATOM 681 C CA . SER A 1 92 ? 1.195 -12.736 7.754 1.00 85.81 92 SER A CA 1
ATOM 682 C C . SER A 1 92 ? 1.417 -12.078 9.108 1.00 85.81 92 SER A C 1
ATOM 684 O O . SER A 1 92 ? 2.245 -11.169 9.217 1.00 85.81 92 SER A O 1
ATOM 686 N N . THR A 1 93 ? 0.753 -12.563 10.155 1.00 73.50 93 THR A N 1
ATOM 687 C CA . THR A 1 93 ? 1.193 -12.261 11.517 1.00 73.50 93 THR A CA 1
ATOM 688 C C . THR A 1 93 ? 2.624 -12.768 11.674 1.00 73.50 93 THR A C 1
ATOM 690 O O . THR A 1 93 ? 2.946 -13.894 11.288 1.00 73.50 93 THR A O 1
ATOM 693 N N . ALA A 1 94 ? 3.522 -11.927 12.188 1.00 59.41 94 ALA A N 1
ATOM 694 C CA . ALA A 1 94 ? 4.814 -12.427 12.625 1.00 59.41 94 ALA A CA 1
ATOM 695 C C . ALA A 1 94 ? 4.536 -13.468 13.717 1.00 59.41 94 ALA A C 1
ATOM 697 O O . ALA A 1 94 ? 3.885 -13.147 14.710 1.00 59.41 94 ALA A O 1
ATOM 698 N N . SER A 1 95 ? 4.979 -14.713 13.520 1.00 48.28 95 SER A N 1
ATOM 699 C CA . SER A 1 95 ? 5.029 -15.677 14.619 1.00 48.28 95 SER A CA 1
ATOM 700 C C . SER A 1 95 ? 5.834 -15.022 15.735 1.00 48.28 95 SER A C 1
ATOM 702 O O . SER A 1 95 ? 6.937 -14.538 15.468 1.00 48.28 95 SER A O 1
ATOM 704 N N . GLU A 1 96 ? 5.287 -14.972 16.950 1.00 45.16 96 GLU A N 1
ATOM 705 C CA . GLU A 1 96 ? 6.045 -14.587 18.137 1.00 45.16 96 GLU A CA 1
ATOM 706 C C . GLU A 1 96 ? 7.304 -15.458 18.158 1.00 45.16 96 GLU A C 1
ATOM 708 O O . GLU A 1 96 ? 7.240 -16.675 18.341 1.00 45.16 96 GLU A O 1
ATOM 713 N N . ARG A 1 97 ? 8.455 -14.860 17.845 1.00 46.31 97 ARG A N 1
ATOM 714 C CA . ARG A 1 97 ? 9.739 -15.520 18.025 1.00 46.31 97 ARG A CA 1
ATOM 715 C C . ARG A 1 97 ? 9.977 -15.475 19.527 1.00 46.31 97 ARG A C 1
ATOM 717 O O . ARG A 1 97 ? 10.392 -14.449 20.054 1.00 46.31 97 ARG A O 1
ATOM 724 N N . GLY A 1 98 ? 9.583 -16.547 20.208 1.00 49.00 98 GLY A N 1
ATOM 725 C CA . GLY A 1 98 ? 10.051 -16.816 21.556 1.00 49.00 98 GLY A CA 1
ATOM 726 C C . GLY A 1 98 ? 11.559 -16.997 21.486 1.00 49.00 98 GLY A C 1
ATOM 727 O O . GLY A 1 98 ? 12.023 -17.970 20.897 1.00 49.00 98 GLY A O 1
ATOM 728 N N . ASP A 1 99 ? 12.292 -16.036 22.032 1.00 42.62 99 ASP A N 1
ATOM 729 C CA . ASP A 1 99 ? 13.670 -16.243 22.448 1.00 42.62 99 ASP A CA 1
ATOM 730 C C . ASP A 1 99 ? 13.627 -16.396 23.976 1.00 42.62 99 ASP A C 1
ATOM 732 O O . ASP A 1 99 ? 13.268 -15.459 24.697 1.00 42.62 99 ASP A O 1
ATOM 736 N N . GLU A 1 100 ? 13.885 -17.628 24.425 1.00 36.88 100 GLU A N 1
ATOM 737 C CA . GLU A 1 100 ? 14.265 -17.977 25.801 1.00 36.88 100 GLU A CA 1
ATOM 738 C C . GLU A 1 100 ? 15.680 -17.473 26.125 1.00 36.88 100 GLU A C 1
ATOM 740 O O . GLU A 1 100 ? 16.550 -17.502 25.220 1.00 36.88 100 GLU A O 1
#

Sequence (100 aa):
MDLQTMSITESHDVGTVPDVLVFDAPRRVLFVAAENGPLTALSETDDGLRPLAQRDVGPNAHAVAVDPETGHAYVPLANFGGQPVLRELSLSTASERGDE

Secondary structure (DSSP, 8-state):
-BTTTTB--------SSEEEEEEETTTTEEEEEETTSEEEEEEEETTEEEEEEEEE--S-----EE-TTT--EEEEEEEETTEEEEEEE-PPPPP-----

Radius of gyration: 15.0 Å; chains: 1; bounding box: 30×39×46 Å

Foldseek 3Di:
DPPVVPDDPDDDDQDPAFDDWDALPLQQWIWIAHQQFKIWIWHQDPNGTHTDDIDRRDHGQNDWDADSVQRKIWTWDCDDPRHIDIDIDDDDDDDPPDDD